Protein AF-A0A960T7B7-F1 (afdb_monomer_lite)

pLDDT: mean 75.33, std 10.43, range [43.59, 87.94]

Sequence (87 aa):
MKKTLSFQWGYRHSKAWLIFWLICFFPVGIALLATGLQWQSQDTRSTIYYNGSRFWLCFWALFFFPVALILGAVSGFTLEVESPLSS

Radius of gyration: 20.75 Å; chains: 1; bounding box: 36×41×73 Å

Foldseek 3Di:
DDDDPPPPPDPVDDPVVVVLCCQQVVLLVVLCCQAADWDDDPFKTKGKHQQDDSVVLSVCSRVPVVVSVVSDVVSDIDIDIDGDPDD

Structure (mmCIF, N/CA/C/O backbone):
data_AF-A0A960T7B7-F1
#
_entry.id   AF-A0A960T7B7-F1
#
loop_
_atom_site.group_PDB
_atom_site.id
_atom_site.type_symbol
_atom_site.label_atom_id
_atom_site.label_al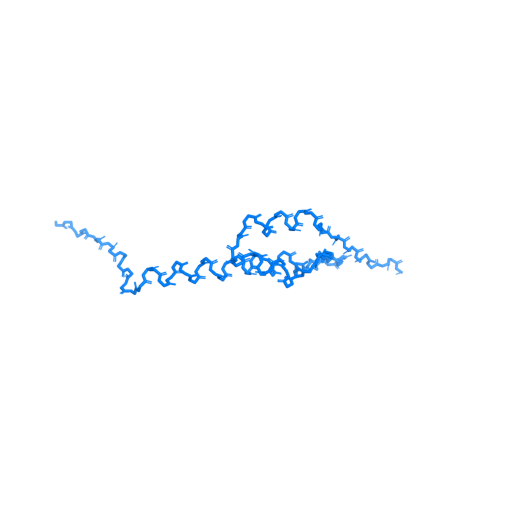t_id
_atom_site.label_comp_id
_atom_site.label_asym_id
_atom_site.label_entity_id
_atom_site.label_seq_id
_atom_site.pdbx_PDB_ins_code
_atom_site.Cartn_x
_atom_site.Cartn_y
_atom_site.Cartn_z
_atom_site.occupancy
_atom_site.B_iso_or_equiv
_atom_site.auth_seq_id
_atom_site.auth_comp_id
_atom_site.auth_asym_id
_atom_site.auth_atom_id
_atom_site.pdbx_PDB_model_num
ATOM 1 N N . MET A 1 1 ? 8.979 29.424 43.515 1.00 43.59 1 MET A N 1
ATOM 2 C CA . MET A 1 1 ? 7.723 28.859 42.966 1.00 43.59 1 MET A CA 1
ATOM 3 C C . MET A 1 1 ? 8.014 28.288 41.581 1.00 43.59 1 MET A C 1
ATOM 5 O O . MET A 1 1 ? 8.338 29.057 40.687 1.00 43.59 1 MET A O 1
ATOM 9 N N . LYS A 1 2 ? 8.002 26.959 41.408 1.00 50.41 2 LYS A N 1
ATOM 10 C CA . LYS A 1 2 ? 8.228 26.314 40.101 1.00 50.41 2 LYS A CA 1
ATOM 11 C C . LYS A 1 2 ? 6.878 26.149 39.394 1.00 50.41 2 LYS A C 1
ATOM 13 O O . LYS A 1 2 ? 6.015 25.450 39.912 1.00 50.41 2 LYS A O 1
ATOM 18 N N . LYS A 1 3 ? 6.683 26.796 38.239 1.00 56.06 3 LYS A N 1
ATOM 19 C CA . LYS A 1 3 ? 5.547 26.523 37.343 1.00 56.06 3 LYS A CA 1
ATOM 20 C C . LYS A 1 3 ? 5.869 25.258 36.551 1.00 56.06 3 LYS A C 1
ATOM 22 O O . LYS A 1 3 ? 6.682 25.292 35.634 1.00 56.06 3 LYS A O 1
ATOM 27 N N . THR A 1 4 ? 5.257 24.141 36.920 1.00 60.50 4 THR A N 1
ATOM 28 C CA . THR A 1 4 ? 5.272 22.918 36.114 1.00 60.50 4 THR A CA 1
ATOM 29 C C . THR A 1 4 ? 4.289 23.096 34.964 1.00 60.50 4 THR A C 1
ATOM 31 O O . THR A 1 4 ? 3.077 23.042 35.160 1.00 60.50 4 THR A O 1
ATOM 34 N N . LEU A 1 5 ? 4.810 23.361 33.768 1.00 60.12 5 LEU A N 1
ATOM 35 C CA . LEU A 1 5 ? 4.039 23.345 32.528 1.00 60.12 5 LEU A CA 1
ATOM 36 C C . LEU A 1 5 ? 3.683 21.889 32.200 1.00 60.12 5 LEU A C 1
ATOM 38 O O . LEU A 1 5 ? 4.409 21.205 31.484 1.00 60.12 5 LEU A O 1
ATOM 42 N N . SER A 1 6 ? 2.586 21.386 32.763 1.00 58.06 6 SER A N 1
ATOM 43 C CA . SER A 1 6 ? 2.022 20.095 32.375 1.00 58.06 6 SER A CA 1
ATOM 44 C C . SER A 1 6 ? 1.363 20.246 31.006 1.00 58.06 6 SER A C 1
ATOM 46 O O . SER A 1 6 ? 0.197 20.626 30.903 1.00 58.06 6 SER A O 1
ATOM 48 N N . PHE A 1 7 ? 2.135 19.996 29.950 1.00 62.84 7 PHE A N 1
ATOM 49 C CA . PHE A 1 7 ? 1.658 19.942 28.571 1.00 62.84 7 PHE A CA 1
ATOM 50 C C . PHE A 1 7 ? 0.758 18.708 28.406 1.00 62.84 7 PHE A C 1
ATOM 52 O O . PHE A 1 7 ? 1.210 17.618 28.063 1.00 62.84 7 PHE A O 1
ATOM 59 N N . GLN A 1 8 ? -0.523 18.850 28.747 1.00 60.00 8 GLN A N 1
ATOM 60 C CA . GLN A 1 8 ? -1.506 17.784 28.595 1.00 60.00 8 GLN A CA 1
ATOM 61 C C . GLN A 1 8 ? -1.933 17.706 27.129 1.00 60.00 8 GLN A C 1
ATOM 63 O O . GLN A 1 8 ? -2.786 18.461 26.666 1.00 60.00 8 GLN A O 1
ATOM 68 N N . TRP A 1 9 ? -1.323 16.781 26.391 1.00 52.75 9 TRP A N 1
ATOM 69 C CA . TRP A 1 9 ? -1.728 16.420 25.034 1.00 52.75 9 TRP A CA 1
ATOM 70 C C . TRP A 1 9 ? -3.082 15.691 25.082 1.00 52.75 9 TRP A C 1
ATOM 72 O O . TRP A 1 9 ? -3.177 14.465 25.102 1.00 52.75 9 TRP A O 1
ATOM 82 N N . GLY A 1 10 ? -4.159 16.465 25.200 1.00 62.06 10 GLY A N 1
ATOM 83 C CA . GLY A 1 10 ? -5.530 15.975 25.226 1.00 62.06 10 GLY A CA 1
ATOM 84 C C . GLY A 1 10 ? -6.130 15.979 23.827 1.00 62.06 10 GLY A C 1
ATOM 85 O O . GLY A 1 10 ? -6.680 16.988 23.393 1.00 62.06 10 GLY A O 1
ATOM 86 N N . TYR A 1 11 ? -6.061 14.854 23.113 1.00 68.94 11 TYR A N 1
ATOM 87 C CA . TYR A 1 11 ? -6.816 14.700 21.869 1.00 68.94 11 TYR A CA 1
ATOM 88 C C . TYR A 1 11 ? -8.305 14.558 22.216 1.00 68.94 11 TYR A C 1
ATOM 90 O O . TYR A 1 11 ? -8.755 13.495 22.647 1.00 68.94 11 TYR A O 1
ATOM 98 N N . ARG A 1 12 ? -9.044 15.669 22.108 1.00 72.50 12 ARG A N 1
ATOM 99 C CA . ARG A 1 12 ? -10.461 15.793 22.498 1.00 72.50 12 ARG A CA 1
ATOM 100 C C . ARG A 1 12 ? -11.415 15.069 21.537 1.00 72.50 12 ARG A C 1
ATOM 102 O O . ARG A 1 12 ? -12.564 14.825 21.887 1.00 72.50 12 ARG A O 1
ATOM 109 N N . HIS A 1 13 ? -10.941 14.727 20.341 1.00 74.50 13 HIS A N 1
ATOM 110 C CA . HIS A 1 13 ? -11.706 13.988 19.343 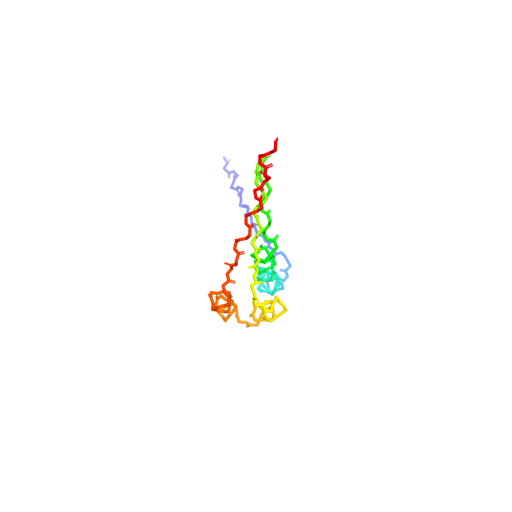1.00 74.50 13 HIS A CA 1
ATOM 111 C C . HIS A 1 13 ? -11.550 12.474 19.479 1.00 74.50 13 HIS A C 1
ATOM 113 O O . HIS A 1 13 ? -10.724 11.963 20.236 1.00 74.50 13 HIS A O 1
ATOM 119 N N . SER A 1 14 ? -12.382 11.744 18.737 1.00 87.12 14 SER A N 1
ATOM 120 C CA . SER A 1 14 ? -12.417 10.289 18.789 1.00 87.12 14 SER A CA 1
ATOM 121 C C . SER A 1 14 ? -11.089 9.706 18.304 1.00 87.12 14 SER A C 1
ATOM 123 O O . SER A 1 14 ? -10.803 9.659 17.109 1.00 87.12 14 SER A O 1
ATOM 125 N N . LYS A 1 15 ? -10.266 9.249 19.252 1.00 84.75 15 LYS A N 1
ATOM 126 C CA . LYS A 1 15 ? -8.993 8.565 18.975 1.00 84.75 15 LYS A CA 1
ATOM 127 C C . LYS A 1 15 ? -9.218 7.325 18.105 1.00 84.75 15 LYS A C 1
ATOM 129 O O . LYS A 1 15 ? -8.408 7.037 17.237 1.00 84.75 15 LYS A O 1
ATOM 134 N N . ALA A 1 16 ? -10.353 6.646 18.292 1.00 85.94 16 ALA A N 1
ATOM 135 C CA . ALA A 1 16 ? -10.770 5.527 17.453 1.00 85.94 16 ALA A CA 1
ATOM 136 C C . ALA A 1 16 ? -10.955 5.945 15.986 1.00 85.94 16 ALA A C 1
ATOM 138 O O . ALA A 1 16 ? -10.541 5.224 15.086 1.00 85.94 16 ALA A O 1
ATOM 139 N N . TRP A 1 17 ? -11.506 7.137 15.741 1.00 85.56 17 TRP A N 1
ATOM 140 C CA . TRP A 1 17 ? -11.677 7.665 14.388 1.00 85.56 17 TRP A CA 1
ATOM 141 C C . TRP A 1 17 ? -10.344 8.020 13.727 1.00 85.56 17 TRP A C 1
ATOM 143 O O . TRP A 1 17 ? -10.136 7.721 12.554 1.00 85.56 17 TRP A O 1
ATOM 153 N N . LEU A 1 18 ? -9.413 8.589 14.497 1.00 85.19 18 LEU A N 1
ATOM 154 C CA . LEU A 1 18 ? -8.052 8.850 14.030 1.00 85.19 18 LEU A CA 1
ATOM 155 C C . LEU A 1 18 ? -7.327 7.547 13.657 1.00 85.19 18 LEU A C 1
ATOM 157 O O . LEU A 1 18 ? -6.726 7.468 12.591 1.00 85.19 18 LEU A O 1
ATOM 161 N N . ILE A 1 19 ? -7.426 6.514 14.500 1.00 86.38 19 ILE A N 1
ATOM 162 C CA . ILE A 1 19 ? -6.829 5.195 14.240 1.00 86.38 19 ILE A CA 1
ATOM 163 C C . ILE A 1 19 ? -7.460 4.539 13.007 1.00 86.38 19 ILE A C 1
ATOM 165 O O . ILE A 1 19 ? -6.735 4.012 12.170 1.00 86.38 19 ILE A O 1
ATOM 169 N N . PHE A 1 20 ? -8.785 4.607 12.856 1.00 85.44 20 PHE A N 1
ATOM 170 C CA . PHE A 1 20 ? -9.489 4.077 11.686 1.00 85.44 20 PHE A CA 1
ATOM 171 C C . PHE A 1 20 ? -8.983 4.704 10.382 1.00 85.44 20 PHE A C 1
ATOM 173 O O . PHE A 1 20 ? -8.643 3.987 9.440 1.00 85.44 20 PHE A O 1
ATOM 180 N N . TRP A 1 21 ? -8.869 6.034 10.346 1.00 84.69 21 TRP A N 1
ATOM 181 C CA . TRP A 1 21 ? -8.322 6.745 9.192 1.00 84.69 21 TRP A CA 1
ATOM 182 C C . TRP A 1 21 ? -6.866 6.385 8.932 1.00 84.69 21 TRP A C 1
ATOM 184 O O . TRP A 1 21 ? -6.502 6.149 7.783 1.00 84.69 21 TRP A O 1
ATOM 194 N N . LEU A 1 22 ? -6.049 6.293 9.983 1.00 83.38 22 LEU A N 1
ATOM 195 C CA . LEU A 1 22 ? -4.651 5.904 9.846 1.00 83.38 22 LEU A CA 1
ATOM 196 C C . LEU A 1 22 ? -4.540 4.503 9.231 1.00 83.38 22 LEU A C 1
ATOM 198 O O . LEU A 1 22 ? -3.806 4.325 8.271 1.00 83.38 22 LEU A O 1
ATOM 202 N N . ILE A 1 23 ? -5.309 3.527 9.714 1.00 82.62 23 ILE A N 1
ATOM 203 C CA . ILE A 1 23 ? -5.259 2.150 9.205 1.00 82.62 23 ILE A CA 1
ATOM 204 C C . ILE A 1 23 ? -5.825 2.048 7.785 1.00 82.62 23 ILE A C 1
ATOM 206 O O . ILE A 1 23 ? -5.287 1.291 6.991 1.00 82.62 23 ILE A O 1
ATOM 210 N N . CYS A 1 24 ? -6.870 2.798 7.426 1.00 79.94 24 CYS A N 1
ATOM 211 C CA . CYS A 1 24 ? -7.461 2.689 6.088 1.00 79.94 24 CYS A CA 1
ATOM 212 C C . CYS A 1 24 ? -6.675 3.464 5.020 1.00 79.94 24 CYS A C 1
ATOM 214 O O . CYS A 1 24 ? -6.514 2.976 3.905 1.00 79.94 24 CYS A O 1
ATOM 216 N N . PHE A 1 25 ? -6.184 4.666 5.332 1.00 78.94 25 PHE A N 1
ATOM 217 C CA . PHE A 1 25 ? -5.556 5.544 4.336 1.00 78.94 25 PHE A CA 1
ATOM 218 C C . PHE A 1 25 ? -4.038 5.403 4.255 1.00 78.94 25 PHE A C 1
ATOM 220 O O . PHE A 1 25 ? -3.475 5.563 3.172 1.00 78.94 25 PHE A O 1
ATOM 227 N N . PHE A 1 26 ? -3.357 5.092 5.361 1.00 84.06 26 PHE A N 1
ATOM 228 C CA . PHE A 1 26 ? -1.898 4.976 5.352 1.00 84.06 26 PHE A CA 1
ATOM 229 C C . PHE A 1 26 ? -1.392 3.845 4.437 1.00 84.06 26 PHE A C 1
ATOM 231 O O . PHE A 1 26 ? -0.507 4.109 3.619 1.00 84.06 26 PHE A O 1
ATOM 238 N N . PRO A 1 27 ? -1.971 2.625 4.461 1.00 82.12 27 PRO A N 1
ATOM 239 C CA . PRO A 1 27 ? -1.576 1.553 3.548 1.00 82.12 27 PRO A CA 1
ATOM 240 C C . PRO A 1 27 ? -1.789 1.905 2.081 1.00 82.12 27 PRO A C 1
ATOM 242 O O . PRO A 1 27 ? -0.958 1.584 1.236 1.00 82.12 27 PRO A O 1
ATOM 245 N N . VAL A 1 28 ? -2.890 2.598 1.785 1.00 82.00 28 VAL A N 1
ATOM 246 C CA . VAL A 1 28 ? -3.230 3.036 0.429 1.00 82.00 28 VAL A CA 1
ATOM 247 C C . VAL A 1 28 ? -2.209 4.057 -0.070 1.00 82.00 28 VAL A C 1
ATOM 249 O O . VAL A 1 28 ? -1.758 3.961 -1.209 1.00 82.00 28 VAL A O 1
ATOM 252 N N . GLY A 1 29 ? -1.773 4.981 0.790 1.00 82.44 29 GLY A N 1
ATOM 253 C CA . GLY A 1 29 ? -0.700 5.924 0.475 1.00 82.44 29 GLY A CA 1
ATOM 254 C C . GLY A 1 29 ? 0.623 5.229 0.143 1.00 82.44 29 GLY A C 1
ATOM 255 O O . GLY A 1 29 ? 1.248 5.562 -0.860 1.00 82.44 29 GLY A O 1
ATOM 256 N N . ILE A 1 30 ? 1.020 4.221 0.928 1.00 81.62 30 ILE A N 1
ATOM 257 C CA . ILE A 1 30 ? 2.235 3.431 0.659 1.00 81.62 30 ILE A CA 1
ATOM 258 C C . ILE A 1 30 ? 2.112 2.660 -0.660 1.00 81.62 30 ILE A C 1
ATOM 260 O O . ILE A 1 30 ? 3.043 2.670 -1.462 1.00 81.62 30 ILE A O 1
ATOM 264 N N . ALA A 1 31 ? 0.967 2.022 -0.906 1.00 80.19 31 ALA A N 1
ATOM 265 C CA . ALA A 1 31 ? 0.692 1.301 -2.146 1.00 80.19 31 ALA A CA 1
ATOM 266 C C . ALA A 1 31 ? 0.786 2.215 -3.381 1.00 80.19 31 ALA A C 1
ATOM 268 O O . ALA A 1 31 ? 1.414 1.867 -4.383 1.00 80.19 31 ALA A O 1
ATOM 269 N N . LEU A 1 32 ? 0.200 3.409 -3.305 1.00 81.06 32 LEU A N 1
ATOM 270 C CA . LEU A 1 32 ? 0.270 4.410 -4.370 1.00 81.06 32 LEU A CA 1
ATOM 271 C C . LEU A 1 32 ? 1.696 4.926 -4.570 1.00 81.06 32 LEU A C 1
ATOM 273 O O . LEU A 1 32 ? 2.153 5.014 -5.706 1.00 81.06 32 LEU A O 1
ATOM 277 N N . LEU A 1 33 ? 2.418 5.206 -3.483 1.00 81.69 33 LEU A N 1
ATOM 278 C CA . LEU A 1 33 ? 3.808 5.652 -3.551 1.00 81.69 33 LEU A CA 1
ATOM 279 C C . LEU A 1 33 ? 4.689 4.596 -4.229 1.00 81.69 33 LEU A C 1
ATOM 281 O O . LEU A 1 33 ? 5.417 4.915 -5.161 1.00 81.69 33 LEU A O 1
ATOM 285 N N . ALA A 1 34 ? 4.578 3.333 -3.812 1.00 75.75 34 ALA A N 1
ATOM 286 C CA . ALA A 1 34 ? 5.361 2.231 -4.366 1.00 75.75 34 ALA A CA 1
ATOM 287 C C . ALA A 1 34 ? 5.064 1.967 -5.853 1.00 75.75 34 ALA A C 1
ATOM 289 O O . ALA A 1 34 ? 5.941 1.523 -6.586 1.00 75.75 34 ALA A O 1
ATOM 290 N N . THR A 1 35 ? 3.837 2.236 -6.309 1.00 77.31 35 THR A N 1
ATOM 291 C CA . THR A 1 35 ? 3.409 1.985 -7.699 1.00 77.31 35 THR A CA 1
ATOM 292 C C . THR A 1 35 ? 3.571 3.190 -8.630 1.00 77.31 35 THR A C 1
ATOM 294 O O . THR A 1 35 ? 3.521 3.017 -9.849 1.00 77.31 35 THR A O 1
ATOM 297 N N . GLY A 1 36 ? 3.720 4.396 -8.077 1.00 72.31 36 GLY A N 1
ATOM 298 C CA . GLY A 1 36 ? 3.840 5.660 -8.810 1.00 72.31 36 GLY A CA 1
ATOM 299 C C . GLY A 1 36 ? 5.194 6.350 -8.647 1.00 72.31 36 GLY A C 1
ATOM 300 O O . GLY A 1 36 ? 5.338 7.498 -9.061 1.00 72.31 36 GLY A O 1
ATOM 301 N N . LEU A 1 37 ? 6.170 5.681 -8.032 1.00 77.94 37 LEU A N 1
ATOM 302 C CA . LEU A 1 37 ? 7.509 6.214 -7.815 1.00 77.94 37 LEU A CA 1
ATOM 303 C C . LEU A 1 37 ? 8.234 6.358 -9.160 1.00 77.94 37 LEU A C 1
ATOM 305 O O . LEU A 1 37 ? 8.670 5.385 -9.775 1.00 77.94 37 LEU A O 1
ATOM 309 N N . GLN A 1 38 ? 8.341 7.602 -9.619 1.00 73.31 38 GLN A N 1
ATOM 310 C CA . GLN A 1 38 ? 9.149 7.983 -10.771 1.00 73.31 38 GLN A CA 1
ATOM 311 C C . GLN A 1 38 ? 10.322 8.805 -10.251 1.00 73.31 38 GLN A C 1
ATOM 313 O O . GLN A 1 38 ? 10.121 9.830 -9.598 1.00 73.31 38 GLN A O 1
ATOM 318 N N . TRP A 1 39 ? 11.542 8.354 -10.515 1.00 72.88 39 TRP A N 1
ATOM 319 C CA . TRP A 1 39 ? 12.744 9.109 -10.204 1.00 72.88 39 TRP A CA 1
ATOM 320 C C . TRP A 1 39 ? 13.205 9.816 -11.474 1.00 72.88 39 TRP A C 1
ATOM 322 O O . TRP A 1 39 ? 13.615 9.191 -12.452 1.00 72.88 39 TRP A O 1
ATOM 332 N N . GLN A 1 40 ? 13.119 11.142 -11.470 1.00 65.19 40 GLN A N 1
ATOM 333 C CA . GLN A 1 40 ? 13.681 11.962 -12.534 1.00 65.19 40 GLN A CA 1
ATOM 334 C C . GLN A 1 40 ? 15.015 12.518 -12.043 1.00 65.19 40 GLN A C 1
ATOM 336 O O . GLN A 1 40 ? 15.046 13.443 -11.232 1.00 65.19 40 GLN A O 1
ATOM 341 N N . SER A 1 41 ? 16.112 11.914 -12.496 1.00 60.53 41 SER A N 1
ATOM 342 C CA . SER A 1 41 ? 17.450 12.475 -12.325 1.00 60.53 41 SER A CA 1
ATOM 343 C C . SER A 1 41 ? 17.832 13.268 -13.574 1.00 60.53 41 SER A C 1
ATOM 345 O O . SER A 1 41 ? 17.248 13.074 -14.639 1.00 60.53 41 SER A O 1
ATOM 347 N N . GLN A 1 42 ? 18.806 14.168 -13.446 1.00 65.69 42 GLN A N 1
ATOM 348 C CA . GLN A 1 42 ? 19.185 15.146 -14.476 1.00 65.69 42 GLN A CA 1
ATOM 349 C C . GLN A 1 42 ? 19.585 14.510 -15.825 1.00 65.69 42 GLN A C 1
ATOM 351 O O . GLN A 1 42 ? 19.508 15.182 -16.845 1.00 65.69 42 GLN A O 1
ATOM 356 N N . ASP A 1 43 ? 19.948 13.222 -15.821 1.00 65.56 43 ASP A N 1
ATOM 357 C CA . ASP A 1 43 ? 20.448 12.482 -16.988 1.00 65.56 43 ASP A CA 1
ATOM 358 C C . ASP A 1 43 ? 19.799 11.096 -17.176 1.00 65.56 43 ASP A C 1
ATOM 360 O O . ASP A 1 43 ? 20.216 10.316 -18.017 1.00 65.56 43 ASP A O 1
ATOM 364 N N . THR A 1 44 ? 18.807 10.723 -16.363 1.00 63.53 44 THR A N 1
ATOM 365 C CA . THR A 1 44 ? 18.128 9.413 -16.456 1.00 63.53 44 THR A CA 1
ATOM 366 C C . THR A 1 44 ? 16.733 9.500 -15.853 1.00 63.53 44 THR A C 1
ATOM 368 O O . THR A 1 44 ? 16.556 9.976 -14.725 1.00 63.53 44 THR A O 1
ATOM 371 N N . ARG A 1 45 ? 15.729 9.005 -16.583 1.00 71.00 45 ARG A N 1
ATOM 372 C CA . ARG A 1 45 ? 14.374 8.828 -16.054 1.00 71.00 45 ARG A CA 1
ATOM 373 C C . ARG A 1 45 ? 14.212 7.366 -15.657 1.00 71.00 45 ARG A C 1
ATOM 375 O O . ARG A 1 45 ? 14.084 6.505 -16.520 1.00 71.00 45 ARG A O 1
ATOM 382 N N . SER A 1 46 ? 14.249 7.076 -14.360 1.00 68.06 46 SER A N 1
ATOM 383 C CA . SER A 1 46 ? 13.981 5.732 -13.851 1.00 68.06 46 SER A CA 1
ATOM 384 C C . SER A 1 46 ? 12.557 5.660 -13.321 1.00 68.06 46 SER A C 1
ATOM 386 O O . SER A 1 46 ? 12.167 6.366 -12.390 1.00 68.06 46 SER A O 1
ATOM 388 N N . THR A 1 47 ? 11.747 4.811 -13.940 1.00 70.62 47 THR A N 1
ATOM 389 C CA . THR A 1 47 ? 10.346 4.651 -13.566 1.00 70.62 47 THR A CA 1
ATOM 390 C C . THR A 1 47 ? 10.145 3.265 -12.979 1.00 70.62 47 THR A C 1
ATOM 392 O O . THR A 1 47 ? 10.485 2.261 -13.606 1.00 70.62 47 THR A O 1
ATOM 395 N N . ILE A 1 48 ? 9.629 3.211 -11.750 1.00 71.88 48 ILE A N 1
ATOM 396 C CA . ILE A 1 48 ? 9.316 1.952 -11.079 1.00 71.88 48 ILE A CA 1
ATOM 397 C C . ILE A 1 48 ? 7.877 1.597 -11.425 1.00 71.88 48 ILE A C 1
ATOM 399 O O . ILE A 1 48 ? 6.937 2.284 -11.018 1.00 71.88 48 ILE A O 1
ATOM 403 N N . TYR A 1 49 ? 7.698 0.513 -12.170 1.00 73.81 49 TYR A N 1
ATOM 404 C CA . TYR A 1 49 ? 6.382 -0.002 -12.511 1.00 73.81 49 TYR A CA 1
ATOM 405 C C . TYR A 1 49 ? 6.090 -1.266 -11.718 1.00 73.81 49 TYR A C 1
ATOM 407 O O . TYR A 1 49 ? 6.856 -2.226 -11.706 1.00 73.81 49 TYR A O 1
ATOM 415 N N . TYR A 1 50 ? 4.934 -1.277 -11.066 1.00 78.38 50 TYR A N 1
ATOM 416 C CA . TYR A 1 50 ? 4.367 -2.502 -10.528 1.00 78.38 50 TYR A CA 1
ATOM 417 C C . TYR A 1 50 ? 3.687 -3.283 -11.654 1.00 78.38 50 TYR A C 1
ATOM 419 O O . TYR A 1 50 ? 2.768 -2.755 -12.283 1.00 78.38 50 TYR A O 1
ATOM 427 N N . ASN A 1 51 ? 4.125 -4.522 -11.890 1.00 79.50 51 ASN A N 1
ATOM 428 C CA . ASN A 1 51 ? 3.574 -5.384 -12.947 1.00 79.50 51 ASN A CA 1
ATOM 429 C C . ASN A 1 51 ? 2.183 -5.942 -12.612 1.00 79.50 51 ASN A C 1
ATOM 431 O O . ASN A 1 51 ? 1.443 -6.360 -13.499 1.00 79.50 51 ASN A O 1
ATOM 435 N N . GLY A 1 52 ? 1.821 -5.981 -11.329 1.00 81.69 52 GLY A N 1
ATOM 436 C CA . GLY A 1 52 ? 0.534 -6.507 -10.890 1.00 81.69 52 GLY A CA 1
ATOM 437 C C . GLY A 1 52 ? -0.613 -5.498 -10.989 1.00 81.69 52 GLY A C 1
ATOM 438 O O . GLY A 1 52 ? -0.452 -4.318 -11.304 1.00 81.69 52 GLY A O 1
ATOM 439 N N . SER A 1 53 ? -1.814 -5.953 -10.630 1.00 85.44 53 SER A N 1
ATOM 440 C CA . SER A 1 53 ? -2.980 -5.072 -10.539 1.00 85.44 53 SER A CA 1
ATOM 441 C C . SER A 1 53 ? -2.847 -4.111 -9.354 1.00 85.44 53 SER A C 1
ATOM 443 O O . SER A 1 53 ? -2.930 -4.517 -8.193 1.00 85.44 53 SER A O 1
ATOM 445 N N . ARG A 1 54 ? -2.689 -2.814 -9.648 1.00 82.81 54 ARG A N 1
ATOM 446 C CA . ARG A 1 54 ? -2.651 -1.739 -8.636 1.00 82.81 54 ARG A CA 1
ATOM 447 C C . ARG A 1 54 ? -3.935 -1.690 -7.810 1.00 82.81 54 ARG A C 1
ATOM 449 O O . ARG A 1 54 ? -3.882 -1.494 -6.602 1.00 82.81 54 ARG A O 1
ATOM 456 N N . PHE A 1 55 ? -5.081 -1.919 -8.456 1.00 84.56 55 PHE A N 1
ATOM 457 C CA . PHE A 1 55 ? -6.372 -1.991 -7.774 1.00 84.56 55 PHE A CA 1
ATOM 458 C C . PHE A 1 55 ? -6.392 -3.132 -6.755 1.00 84.56 55 PHE A C 1
ATOM 460 O O . PHE A 1 55 ? -6.813 -2.941 -5.617 1.00 84.56 55 PHE A O 1
ATOM 467 N N . TRP A 1 56 ? -5.875 -4.299 -7.145 1.00 85.62 56 TRP A N 1
ATOM 468 C CA . TRP A 1 56 ? -5.812 -5.466 -6.272 1.00 85.62 56 TRP A CA 1
ATOM 469 C C . TRP A 1 56 ? -4.863 -5.237 -5.094 1.00 85.62 56 TRP A C 1
ATOM 471 O O . TRP A 1 56 ? -5.223 -5.516 -3.955 1.00 85.62 56 TRP A O 1
ATOM 481 N N . LEU A 1 57 ? -3.695 -4.638 -5.336 1.00 85.44 57 LEU A N 1
ATOM 482 C CA . LEU A 1 57 ? -2.754 -4.288 -4.274 1.00 85.44 57 LEU A CA 1
ATOM 483 C C . LEU A 1 57 ? -3.360 -3.278 -3.283 1.00 85.44 57 LEU A C 1
ATOM 485 O O . LEU A 1 57 ? -3.253 -3.489 -2.078 1.00 85.44 57 LEU A O 1
ATOM 489 N N . CYS A 1 58 ? -4.053 -2.236 -3.758 1.00 84.94 58 CYS A N 1
ATOM 490 C CA . CYS A 1 58 ? -4.752 -1.276 -2.891 1.00 84.94 58 CYS A CA 1
ATOM 491 C C . CYS A 1 58 ? -5.901 -1.916 -2.100 1.00 84.94 58 CYS A C 1
ATOM 493 O O . CYS A 1 58 ? -6.061 -1.623 -0.915 1.00 84.94 58 CYS A O 1
ATOM 495 N N . PHE A 1 59 ? -6.680 -2.801 -2.730 1.00 87.94 59 PHE A N 1
ATOM 496 C CA . PHE A 1 59 ? -7.743 -3.548 -2.060 1.00 87.94 59 PHE A CA 1
ATOM 497 C C . PHE A 1 59 ? -7.174 -4.364 -0.894 1.00 87.94 59 PHE A C 1
ATOM 499 O O . PHE A 1 59 ? -7.612 -4.214 0.246 1.00 87.94 59 PHE A O 1
ATOM 506 N N . TRP A 1 60 ? -6.126 -5.152 -1.143 1.00 87.00 60 TRP A N 1
ATOM 507 C CA . TRP A 1 60 ? -5.479 -5.915 -0.079 1.00 87.00 60 TRP A CA 1
ATOM 508 C C . TRP A 1 60 ? -4.786 -5.024 0.948 1.00 87.00 60 TRP A C 1
ATOM 510 O O . TRP A 1 60 ? -4.814 -5.361 2.123 1.00 87.00 60 TRP A O 1
ATOM 520 N N . ALA A 1 61 ? -4.229 -3.873 0.565 1.00 85.56 61 ALA A N 1
ATOM 521 C CA . ALA A 1 61 ? -3.585 -2.961 1.513 1.00 85.56 61 ALA A CA 1
ATOM 522 C C . ALA A 1 61 ? -4.568 -2.431 2.567 1.00 85.56 61 ALA A C 1
ATOM 524 O O . ALA A 1 61 ? -4.177 -2.242 3.717 1.00 85.56 61 ALA A O 1
ATOM 525 N N . LEU A 1 62 ? -5.836 -2.241 2.188 1.00 83.38 62 LEU A N 1
ATOM 526 C CA . LEU A 1 62 ? -6.886 -1.731 3.067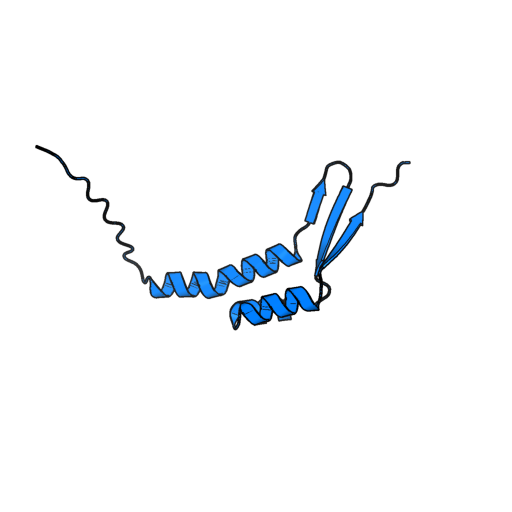 1.00 83.38 62 LEU A CA 1
ATOM 527 C C . LEU A 1 62 ? -7.460 -2.805 4.007 1.00 83.38 62 LEU A C 1
ATOM 529 O O . LEU A 1 62 ? -7.730 -2.514 5.169 1.00 83.38 62 LEU A O 1
ATOM 533 N N . PHE A 1 63 ? -7.631 -4.043 3.527 1.00 82.25 63 PHE A N 1
ATOM 534 C CA . PHE A 1 63 ? -8.217 -5.135 4.320 1.00 82.25 63 PHE A CA 1
ATOM 535 C C . PHE A 1 63 ? -7.178 -5.984 5.068 1.00 82.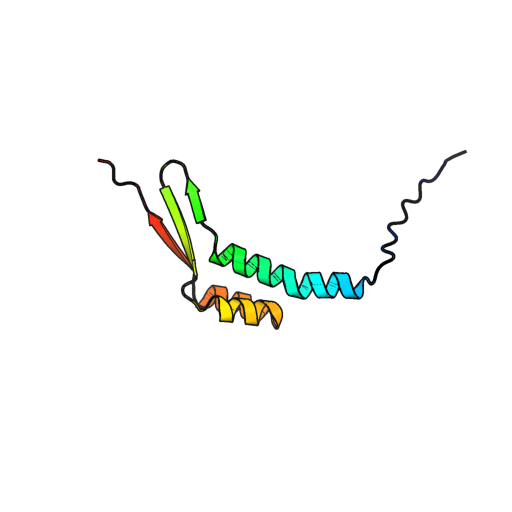25 63 PHE A C 1
ATOM 537 O O . PHE A 1 63 ? -7.424 -6.406 6.195 1.00 82.25 63 PHE A O 1
ATOM 544 N N . PHE A 1 64 ? -6.020 -6.238 4.456 1.00 82.75 64 PHE A N 1
ATOM 545 C CA . PHE A 1 64 ? -4.948 -7.086 4.979 1.00 82.75 64 PHE A CA 1
ATOM 546 C C . PHE A 1 64 ? -3.576 -6.598 4.498 1.00 82.75 64 PHE A C 1
ATOM 548 O O . PHE A 1 64 ? -2.996 -7.130 3.547 1.00 82.75 64 PHE A O 1
ATOM 555 N N . PHE A 1 65 ? -3.005 -5.631 5.219 1.00 79.50 65 PHE A N 1
ATOM 556 C CA . PHE A 1 65 ? -1.674 -5.088 4.927 1.00 79.50 65 PHE A CA 1
ATOM 557 C C . PHE A 1 65 ? -0.583 -6.150 4.650 1.00 79.50 65 PHE A C 1
ATOM 559 O O . PHE A 1 65 ? 0.160 -5.986 3.681 1.00 79.50 65 PHE A O 1
ATOM 566 N N . PRO A 1 66 ? -0.492 -7.277 5.393 1.00 80.88 66 PRO A N 1
ATOM 567 C CA . PRO A 1 66 ? 0.506 -8.310 5.102 1.00 80.88 66 PRO A CA 1
ATOM 568 C C . PRO A 1 66 ? 0.324 -8.958 3.724 1.00 80.88 66 PRO A C 1
ATOM 570 O O . PRO A 1 66 ? 1.302 -9.245 3.039 1.00 80.88 66 PRO A O 1
ATOM 573 N N . VAL A 1 67 ? -0.923 -9.156 3.290 1.00 84.56 67 VAL A N 1
ATOM 574 C CA . VAL A 1 67 ? -1.232 -9.741 1.978 1.00 84.56 67 VAL A CA 1
ATOM 575 C C . VAL A 1 67 ? -0.809 -8.786 0.863 1.00 84.56 67 VAL A C 1
ATOM 577 O O . VAL A 1 67 ? -0.257 -9.228 -0.141 1.00 84.56 67 VAL A O 1
ATOM 580 N N . ALA A 1 68 ? -0.975 -7.476 1.064 1.00 83.69 68 ALA A N 1
ATOM 581 C CA . ALA A 1 68 ? -0.506 -6.469 0.116 1.00 83.69 68 ALA A CA 1
ATOM 582 C C . ALA A 1 68 ? 1.018 -6.480 -0.058 1.00 83.69 68 ALA A C 1
ATOM 584 O O . ALA A 1 68 ? 1.498 -6.349 -1.183 1.00 83.69 68 ALA A O 1
ATOM 585 N N . LEU A 1 69 ? 1.779 -6.693 1.023 1.00 81.38 69 LEU A N 1
ATOM 586 C CA . LEU A 1 69 ? 3.237 -6.844 0.944 1.00 81.38 69 LEU A CA 1
ATOM 587 C C . LEU A 1 69 ? 3.638 -8.089 0.149 1.00 81.38 69 LEU A C 1
ATOM 589 O O . LEU A 1 69 ? 4.521 -8.007 -0.703 1.00 81.38 69 LEU A O 1
ATOM 593 N N . ILE A 1 70 ? 2.967 -9.219 0.387 1.00 85.75 70 ILE A N 1
ATOM 594 C CA . ILE A 1 70 ? 3.222 -10.462 -0.353 1.00 85.75 70 ILE A CA 1
ATOM 595 C C . ILE A 1 70 ? 2.891 -10.271 -1.837 1.00 85.75 70 ILE A C 1
ATOM 597 O O . ILE A 1 70 ? 3.700 -10.625 -2.686 1.00 85.75 70 ILE A O 1
ATOM 601 N N . LEU A 1 71 ? 1.756 -9.652 -2.172 1.00 85.00 71 LEU A N 1
ATOM 602 C CA . LEU A 1 71 ? 1.414 -9.329 -3.562 1.00 85.00 71 LEU A CA 1
ATOM 603 C C . LEU A 1 71 ? 2.414 -8.367 -4.207 1.00 85.00 71 LEU A C 1
ATOM 605 O O . LEU A 1 71 ? 2.724 -8.502 -5.391 1.00 85.00 71 LEU A O 1
ATOM 609 N N . GLY A 1 72 ? 2.892 -7.379 -3.453 1.00 82.25 72 GLY A N 1
ATOM 610 C CA . GLY A 1 72 ? 3.948 -6.470 -3.887 1.00 82.25 72 GLY A CA 1
ATOM 611 C C . GLY A 1 72 ? 5.212 -7.237 -4.275 1.00 82.25 72 GLY A C 1
ATOM 612 O O . GLY A 1 72 ? 5.738 -7.062 -5.371 1.00 82.25 72 GLY A O 1
ATOM 613 N N . ALA A 1 73 ? 5.647 -8.140 -3.396 1.00 81.88 73 ALA A N 1
ATOM 614 C CA . ALA A 1 73 ? 6.846 -8.947 -3.585 1.00 81.88 73 ALA A CA 1
ATOM 615 C C . ALA A 1 73 ? 6.709 -9.985 -4.713 1.00 81.88 73 ALA A C 1
ATOM 617 O O . ALA A 1 73 ? 7.647 -10.166 -5.483 1.00 81.88 73 ALA A O 1
ATOM 618 N N . VAL A 1 74 ? 5.553 -10.648 -4.831 1.00 84.94 74 VAL A N 1
ATOM 619 C CA . VAL A 1 74 ? 5.317 -11.709 -5.827 1.00 84.94 74 VAL A CA 1
ATOM 620 C C . VAL A 1 74 ? 5.144 -11.143 -7.234 1.00 84.94 74 VAL A C 1
ATOM 622 O O . VAL A 1 74 ? 5.706 -11.687 -8.179 1.00 84.94 74 VAL A O 1
ATOM 625 N N . SER A 1 75 ? 4.388 -10.055 -7.394 1.00 83.94 75 SER A N 1
ATOM 626 C CA . SER A 1 75 ? 4.178 -9.454 -8.719 1.00 83.94 75 SER A CA 1
ATOM 627 C C . SER A 1 75 ? 5.408 -8.693 -9.225 1.00 83.94 75 SER A C 1
ATOM 629 O O . SER A 1 75 ? 5.510 -8.432 -10.422 1.00 83.94 75 SER A O 1
ATOM 631 N N . GLY A 1 76 ? 6.335 -8.344 -8.327 1.00 75.75 76 GLY A N 1
ATOM 632 C CA . GLY A 1 76 ? 7.590 -7.679 -8.654 1.00 75.75 76 GLY A CA 1
ATOM 633 C C . GLY A 1 76 ? 7.440 -6.212 -9.068 1.00 75.75 76 GLY A C 1
ATOM 634 O O . GLY A 1 76 ? 6.362 -5.720 -9.416 1.00 75.75 76 GLY A O 1
ATOM 635 N N . PHE A 1 77 ? 8.572 -5.510 -9.037 1.00 78.25 77 PHE A N 1
ATOM 636 C CA . PHE A 1 77 ? 8.714 -4.147 -9.537 1.00 78.25 77 PHE A CA 1
ATOM 637 C C . PHE A 1 77 ? 9.710 -4.158 -10.694 1.00 78.25 77 PHE A C 1
ATOM 639 O O . PHE A 1 77 ? 10.843 -4.613 -10.532 1.00 78.25 77 PHE A O 1
ATOM 646 N N . THR A 1 78 ? 9.288 -3.672 -11.856 1.00 74.44 78 THR A N 1
ATOM 647 C CA . THR A 1 78 ? 10.167 -3.490 -13.011 1.00 74.44 78 THR A CA 1
ATOM 648 C C . THR A 1 78 ? 10.725 -2.078 -12.986 1.00 74.44 78 THR A C 1
ATOM 650 O O . THR A 1 78 ? 9.984 -1.107 -12.832 1.00 74.44 78 THR A O 1
ATOM 653 N N . LEU A 1 79 ? 12.045 -1.979 -13.122 1.00 69.81 79 LEU A N 1
ATOM 654 C CA . LEU A 1 79 ? 12.754 -0.716 -13.256 1.00 69.81 79 LEU A CA 1
ATOM 655 C C . LEU A 1 79 ? 12.976 -0.458 -14.743 1.00 69.81 79 LEU A C 1
ATOM 657 O O . LEU A 1 79 ? 13.795 -1.126 -15.370 1.00 69.81 79 LEU A O 1
ATOM 661 N N . GLU A 1 80 ? 12.248 0.502 -15.301 1.00 73.75 80 GLU A N 1
ATOM 662 C CA . GLU A 1 80 ? 12.547 1.020 -16.633 1.00 73.75 80 GLU A CA 1
ATOM 663 C C . GLU A 1 80 ? 13.476 2.217 -16.468 1.00 73.75 80 GLU A C 1
ATOM 665 O O . GLU A 1 80 ? 13.091 3.238 -15.896 1.00 73.75 80 GLU A O 1
ATOM 670 N N . VAL A 1 81 ? 14.724 2.069 -16.911 1.00 73.12 81 VAL A N 1
ATOM 671 C CA . VAL A 1 81 ? 15.698 3.161 -16.951 1.00 73.12 81 VAL A CA 1
ATOM 672 C C . VAL A 1 81 ? 15.731 3.679 -18.378 1.00 73.12 81 VAL A C 1
ATOM 674 O O . VAL A 1 81 ? 16.287 3.040 -19.267 1.00 73.12 81 VAL A O 1
ATOM 677 N N . GLU A 1 82 ? 15.120 4.835 -18.596 1.00 68.62 82 GLU A N 1
ATOM 678 C CA . GLU A 1 82 ? 15.207 5.548 -19.860 1.00 68.62 82 GLU A CA 1
ATOM 679 C C . GLU A 1 82 ? 16.461 6.431 -19.802 1.00 68.62 82 GLU A C 1
ATOM 681 O O . GLU A 1 82 ? 16.491 7.488 -19.160 1.00 68.62 82 GLU A O 1
ATOM 686 N N . SER A 1 83 ? 17.548 5.929 -20.389 1.00 65.69 83 SER A N 1
ATOM 687 C CA . SER A 1 83 ? 18.767 6.697 -20.634 1.00 65.69 83 SER A CA 1
ATOM 688 C C . SER A 1 83 ? 18.553 7.584 -21.865 1.00 65.69 83 SER A C 1
ATOM 690 O O . SER A 1 83 ? 18.226 7.034 -22.922 1.00 65.69 83 SER A O 1
ATOM 692 N N . PRO A 1 84 ? 18.748 8.913 -21.785 1.00 61.38 84 PRO A N 1
ATOM 693 C CA . PRO A 1 84 ? 18.827 9.737 -22.977 1.00 61.38 84 PRO A CA 1
ATOM 694 C C . PRO A 1 84 ? 20.007 9.208 -23.793 1.00 61.38 84 PRO A C 1
ATOM 696 O O . PRO A 1 84 ? 21.145 9.182 -23.325 1.00 61.38 84 PRO A O 1
ATOM 699 N N . LEU A 1 85 ? 19.722 8.690 -24.986 1.00 64.06 85 LEU A N 1
ATOM 70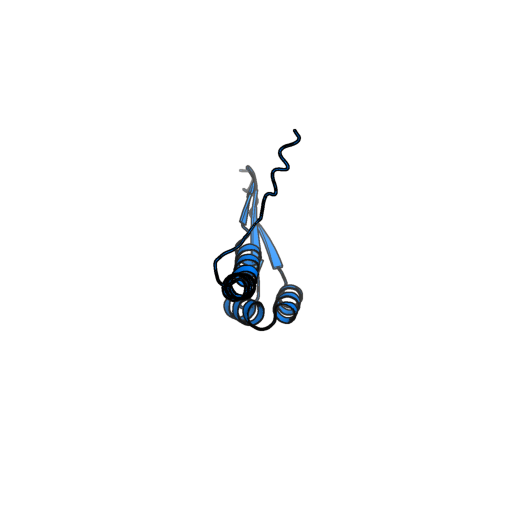0 C CA . LEU A 1 85 ? 20.757 8.332 -25.942 1.00 64.06 85 LEU A CA 1
ATOM 701 C C . LEU A 1 85 ? 21.665 9.550 -26.123 1.00 64.06 85 LEU A C 1
ATOM 703 O O . LEU A 1 85 ? 21.206 10.611 -26.536 1.00 64.06 85 LEU A O 1
ATOM 707 N N . SER A 1 86 ? 22.946 9.369 -25.810 1.00 55.34 86 SER A N 1
ATOM 708 C CA . SER A 1 86 ? 24.029 10.221 -26.279 1.00 55.34 86 SER A CA 1
ATOM 709 C C . SER A 1 86 ? 23.919 10.346 -27.801 1.00 55.34 86 SER A C 1
ATOM 711 O O . SER A 1 86 ? 24.228 9.390 -28.520 1.00 55.34 86 SER A O 1
ATOM 713 N N . SER A 1 87 ? 23.429 11.488 -28.274 1.00 49.62 87 SER A N 1
ATOM 714 C CA . SER A 1 87 ? 23.483 11.916 -29.673 1.00 49.62 87 SER A CA 1
ATOM 715 C C . SER A 1 87 ? 24.506 13.025 -29.821 1.00 49.62 87 SER A C 1
ATOM 717 O O . SER A 1 87 ? 24.368 14.006 -29.054 1.00 49.62 87 SER A O 1
#

Secondary s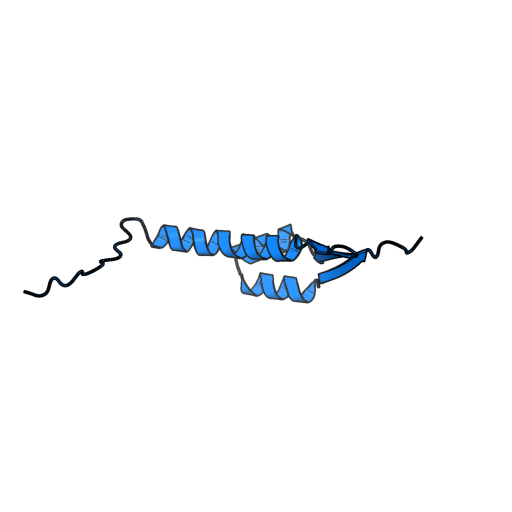tructure (DSSP, 8-state):
------------S-HHHHHHHHHHHHHHHHHHHHHH-EEEETTEEEEEEE-S-HHHHHHHHHH-HHHHHHHHHHH-EEEEEEPPP--